Protein AF-A0A5N5JD67-F1 (afdb_monomer_lite)

Sequence (110 aa):
MDITAHYTARVTQCEALIAYIFNEK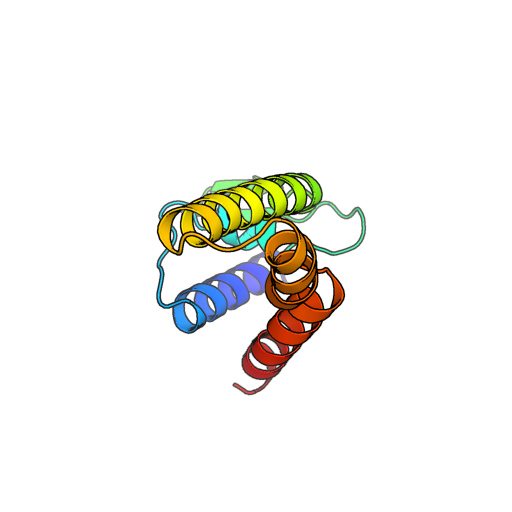SLCAEALHAGADGIVSFVDNGFTRRLRKNNYLAIYGDIAASEILCRLWHQRSLSKGQWTEIRNAVVGNANLAEVGFVWSQRLHCD

Foldseek 3Di:
DQLQVVLVLVLVLVCVVVVHDDPWSLVVSLLVQQDDDDFGWYADPNDIDTRDHCVVVVVVVLVVVLVVLVVVCVVVVHDPVVSVVCCCCPSNPVNVVVVVVVSVVVSVPD

Radius of gyration: 16.66 Å; chains: 1; bounding box: 41×28×48 Å

pLDDT: mean 84.73, std 12.75, range [35.69, 97.25]

Secondary structure (DSSP, 8-state):
--HHHHHHHHHHHHHHHTT---SSHHHHHHHT--SSS--EEEEETTEEEEEPPTHHHHHHHHHHHHHHHHHHHHHTT--HHHHHHHHHHHSSHHHHHHHHHHHHHHHT--

Structure (mmCIF, N/CA/C/O backbone):
data_AF-A0A5N5JD67-F1
#
_entry.id   AF-A0A5N5JD67-F1
#
loop_
_atom_site.group_PDB
_atom_site.id
_atom_site.type_symbol
_atom_site.label_atom_id
_atom_site.label_alt_id
_atom_site.label_comp_id
_atom_site.label_asym_id
_atom_site.label_entity_id
_atom_site.label_seq_id
_atom_site.pdbx_PDB_ins_code
_atom_site.Cartn_x
_atom_site.Cartn_y
_atom_site.Cartn_z
_atom_site.occupancy
_atom_site.B_iso_or_equiv
_atom_site.auth_seq_id
_atom_site.auth_comp_id
_atom_site.auth_asym_id
_atom_site.auth_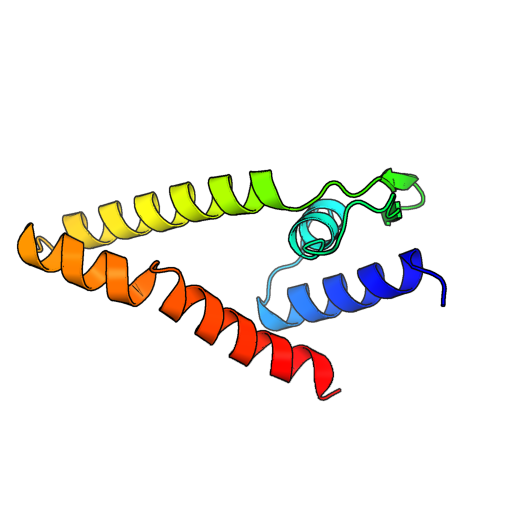atom_id
_atom_site.pdbx_PDB_model_num
ATOM 1 N N . MET A 1 1 ? 23.313 -5.041 -15.856 1.00 47.72 1 MET A N 1
ATOM 2 C CA . MET A 1 1 ? 21.951 -5.603 -15.757 1.00 47.72 1 MET A CA 1
ATOM 3 C C . MET A 1 1 ? 21.003 -4.541 -16.276 1.00 47.72 1 MET A C 1
ATOM 5 O O . MET A 1 1 ? 21.103 -3.410 -15.816 1.00 47.72 1 MET A O 1
ATOM 9 N N . ASP A 1 2 ? 20.191 -4.850 -17.284 1.00 58.22 2 ASP A N 1
ATOM 10 C CA . ASP A 1 2 ? 19.207 -3.898 -17.805 1.00 58.22 2 ASP A CA 1
ATOM 11 C C . ASP A 1 2 ? 18.160 -3.628 -16.713 1.00 58.22 2 ASP A C 1
ATOM 13 O O . ASP A 1 2 ? 17.452 -4.538 -16.277 1.00 58.22 2 ASP A O 1
ATOM 17 N N . ILE A 1 3 ? 18.107 -2.385 -16.227 1.00 59.12 3 ILE A N 1
ATOM 18 C CA . ILE A 1 3 ? 17.197 -1.943 -15.158 1.00 59.12 3 ILE A CA 1
ATOM 19 C C . ILE A 1 3 ? 15.735 -2.250 -15.536 1.00 59.12 3 ILE A C 1
ATOM 21 O O . ILE A 1 3 ? 14.920 -2.559 -14.666 1.00 59.12 3 ILE A O 1
ATOM 25 N N . THR A 1 4 ? 15.422 -2.249 -16.831 1.00 61.47 4 THR A N 1
ATOM 26 C CA . THR A 1 4 ? 14.096 -2.551 -17.381 1.00 61.47 4 THR A CA 1
ATOM 27 C C . THR A 1 4 ? 13.685 -4.008 -17.132 1.00 61.47 4 THR A C 1
ATOM 29 O O . THR A 1 4 ? 12.556 -4.288 -16.716 1.00 61.47 4 THR A O 1
ATOM 32 N N . ALA A 1 5 ? 14.617 -4.948 -17.322 1.00 66.44 5 ALA A N 1
ATOM 33 C CA . ALA A 1 5 ? 14.379 -6.375 -17.098 1.00 66.44 5 ALA A CA 1
ATOM 34 C C . ALA A 1 5 ? 14.144 -6.683 -15.609 1.00 66.44 5 ALA A C 1
ATOM 36 O O . ALA A 1 5 ? 13.306 -7.518 -15.268 1.00 66.44 5 ALA A O 1
ATOM 37 N N . HIS A 1 6 ? 14.819 -5.949 -14.718 1.00 75.50 6 HIS A N 1
ATOM 38 C CA . HIS A 1 6 ? 14.686 -6.110 -13.270 1.00 75.50 6 HIS A CA 1
ATOM 39 C C . HIS A 1 6 ? 13.271 -5.780 -12.758 1.00 75.50 6 HIS A C 1
ATOM 41 O O . HIS A 1 6 ? 12.702 -6.553 -11.990 1.00 75.50 6 HIS A O 1
ATOM 47 N N . TYR A 1 7 ? 12.656 -4.675 -13.198 1.00 81.81 7 TYR A N 1
ATOM 48 C CA . TYR A 1 7 ? 11.292 -4.338 -12.756 1.00 81.81 7 TYR A CA 1
ATOM 49 C C . TYR A 1 7 ? 10.231 -5.281 -13.331 1.00 81.81 7 TYR A C 1
ATOM 51 O O . TYR A 1 7 ? 9.264 -5.579 -12.640 1.00 81.81 7 TYR A O 1
ATOM 59 N N . THR A 1 8 ? 10.426 -5.810 -14.541 1.00 85.19 8 THR A N 1
ATOM 60 C CA . THR A 1 8 ? 9.484 -6.767 -15.154 1.00 85.19 8 THR A CA 1
ATOM 61 C C . THR A 1 8 ? 9.359 -8.047 -14.327 1.00 85.19 8 THR A C 1
ATOM 63 O O . THR A 1 8 ? 8.248 -8.498 -14.035 1.00 85.19 8 THR A O 1
ATOM 66 N N . ALA A 1 9 ? 10.493 -8.594 -13.879 1.00 86.56 9 ALA A N 1
ATOM 67 C CA . ALA A 1 9 ? 10.510 -9.756 -12.997 1.00 86.56 9 ALA A CA 1
ATOM 68 C C . ALA A 1 9 ? 9.827 -9.455 -11.652 1.00 86.56 9 ALA A C 1
ATOM 70 O O . ALA A 1 9 ? 8.951 -10.203 -11.222 1.00 86.56 9 ALA A O 1
ATOM 71 N N . ARG A 1 10 ? 10.151 -8.314 -11.027 1.00 86.94 10 ARG A N 1
ATOM 72 C CA . ARG A 1 10 ? 9.567 -7.933 -9.730 1.00 86.94 10 ARG A CA 1
ATOM 73 C C . ARG A 1 10 ? 8.063 -7.665 -9.793 1.00 86.94 10 ARG A C 1
ATOM 75 O O . ARG A 1 10 ? 7.365 -7.995 -8.840 1.00 86.94 10 ARG A O 1
ATOM 82 N N . VAL A 1 11 ? 7.556 -7.101 -10.892 1.00 90.25 11 VAL A N 1
ATOM 83 C CA . VAL A 1 11 ? 6.107 -6.953 -11.110 1.00 90.25 11 VAL A CA 1
ATOM 84 C C . VAL A 1 11 ? 5.445 -8.324 -11.174 1.00 90.25 11 VAL A C 1
ATOM 86 O O . VAL A 1 11 ? 4.479 -8.555 -10.458 1.00 90.25 11 VAL A O 1
ATOM 89 N N . THR A 1 12 ? 6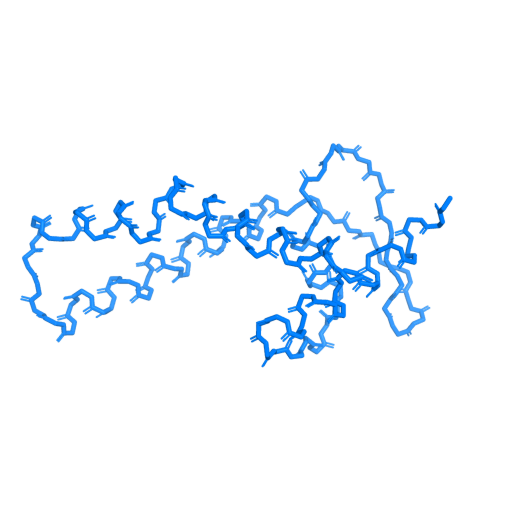.001 -9.251 -11.958 1.00 90.62 12 THR A N 1
ATOM 90 C CA . THR A 1 12 ? 5.454 -10.612 -12.093 1.00 90.62 12 THR A CA 1
ATOM 91 C C . THR A 1 12 ? 5.405 -11.334 -10.744 1.00 90.62 12 THR A C 1
ATOM 93 O O . THR A 1 12 ? 4.390 -11.930 -10.388 1.00 90.62 12 THR A O 1
ATOM 96 N N . GLN A 1 13 ? 6.478 -11.239 -9.955 1.00 89.62 13 GLN A N 1
ATOM 97 C CA . GLN A 1 13 ? 6.514 -11.808 -8.607 1.00 89.62 13 GLN A CA 1
ATOM 98 C C . GLN A 1 13 ? 5.497 -11.136 -7.672 1.00 89.62 13 GLN A C 1
ATOM 100 O O . GLN A 1 13 ? 4.810 -11.818 -6.914 1.00 89.62 13 GLN A O 1
ATOM 105 N N . CYS A 1 14 ? 5.371 -9.806 -7.731 1.00 91.00 14 CYS A N 1
ATOM 106 C CA . CYS A 1 14 ? 4.389 -9.074 -6.937 1.00 91.00 14 CYS A CA 1
ATOM 107 C C . CYS A 1 14 ? 2.966 -9.545 -7.255 1.00 91.00 14 CYS A C 1
ATOM 109 O O . CYS A 1 14 ? 2.245 -9.915 -6.334 1.00 91.00 14 CYS A O 1
ATOM 111 N N . GLU A 1 15 ? 2.597 -9.612 -8.536 1.00 93.62 15 GLU A N 1
ATOM 112 C CA . GLU A 1 15 ? 1.282 -10.078 -8.994 1.00 93.62 15 GLU A CA 1
ATOM 113 C C . GLU A 1 15 ? 0.949 -11.485 -8.486 1.00 93.62 15 GLU A C 1
ATOM 115 O O . GLU A 1 15 ? -0.177 -11.733 -8.048 1.00 93.62 15 GLU A O 1
ATOM 120 N N . ALA A 1 16 ? 1.935 -12.388 -8.484 1.00 91.69 16 ALA A N 1
ATOM 121 C CA . ALA A 1 16 ? 1.783 -13.728 -7.929 1.00 91.69 16 ALA A CA 1
ATOM 122 C C . ALA A 1 16 ? 1.545 -13.704 -6.408 1.00 91.69 16 ALA A C 1
ATOM 124 O O . ALA A 1 16 ? 0.650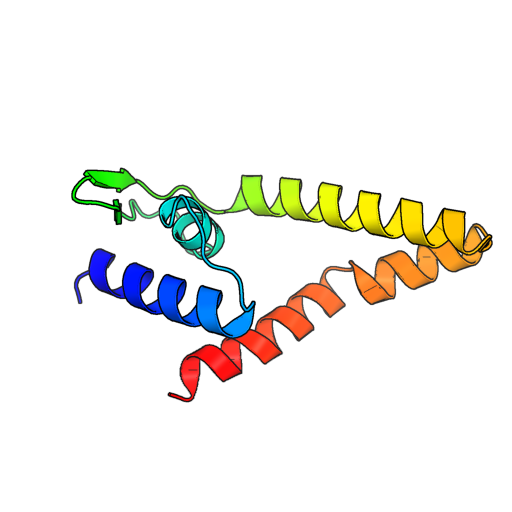 -14.394 -5.921 1.00 91.69 16 ALA A O 1
ATOM 125 N N . LEU A 1 17 ? 2.295 -12.887 -5.657 1.00 89.50 17 LEU A N 1
ATOM 126 C CA . LEU A 1 17 ? 2.163 -12.793 -4.197 1.00 89.50 17 LEU A CA 1
ATOM 127 C C . LEU A 1 17 ? 0.815 -12.228 -3.748 1.00 89.50 17 LEU A C 1
ATOM 129 O O . LEU A 1 17 ? 0.246 -12.717 -2.773 1.00 89.50 17 LEU A O 1
ATOM 133 N N . ILE A 1 18 ? 0.317 -11.194 -4.429 1.00 89.44 18 ILE A N 1
ATOM 134 C CA . ILE A 1 18 ? -0.957 -10.554 -4.072 1.00 89.44 18 ILE A CA 1
ATOM 135 C C . ILE A 1 18 ? -2.158 -11.168 -4.802 1.00 89.44 18 ILE A C 1
ATOM 137 O O . ILE A 1 18 ? -3.279 -10.696 -4.618 1.00 89.44 18 ILE A O 1
ATOM 141 N N . ALA A 1 19 ? -1.929 -12.202 -5.622 1.00 92.94 19 ALA A N 1
ATOM 142 C CA . ALA A 1 19 ? -2.931 -12.855 -6.463 1.00 92.94 19 ALA A CA 1
ATOM 143 C C . ALA A 1 19 ? -3.772 -11.854 -7.283 1.00 92.94 19 ALA A C 1
ATOM 145 O O . ALA A 1 19 ? -4.990 -11.990 -7.410 1.00 92.94 19 ALA A O 1
ATOM 146 N N . TYR A 1 20 ? -3.114 -10.830 -7.828 1.00 93.38 20 TYR A N 1
ATOM 147 C CA . TYR A 1 20 ? -3.749 -9.749 -8.578 1.00 93.38 20 TYR A CA 1
ATOM 148 C C . TYR A 1 20 ? -2.882 -9.357 -9.771 1.00 93.38 20 TYR A C 1
ATOM 150 O O . TYR A 1 20 ? -1.709 -9.038 -9.606 1.00 93.38 20 TYR A O 1
ATOM 158 N N . ILE A 1 21 ? -3.475 -9.361 -10.966 1.00 93.88 21 ILE A N 1
ATOM 159 C CA . ILE A 1 21 ? -2.819 -8.962 -12.215 1.00 93.88 21 ILE A CA 1
ATOM 160 C C . ILE A 1 21 ? -3.142 -7.490 -12.482 1.00 93.88 21 ILE A C 1
ATOM 162 O O . ILE A 1 21 ? -4.313 -7.114 -12.565 1.00 93.88 21 ILE A O 1
ATOM 166 N N . PHE A 1 22 ? -2.118 -6.655 -12.653 1.00 90.75 22 PHE A N 1
ATOM 167 C CA . PHE A 1 22 ? -2.320 -5.253 -13.008 1.00 90.75 22 PHE A CA 1
ATOM 168 C C . PHE A 1 22 ? -2.632 -5.122 -14.500 1.00 90.75 22 PHE A C 1
ATOM 170 O O . PHE A 1 22 ? -1.894 -5.628 -15.344 1.00 90.75 22 PHE A O 1
ATOM 177 N N . ASN A 1 23 ? -3.678 -4.358 -14.828 1.00 91.12 23 ASN A N 1
ATOM 178 C CA . ASN A 1 23 ? -3.956 -3.959 -16.213 1.00 91.12 23 ASN A CA 1
ATOM 179 C C . ASN A 1 23 ? -2.841 -3.062 -16.779 1.00 91.12 23 ASN A C 1
ATOM 181 O O . ASN A 1 23 ? -2.490 -3.164 -17.950 1.00 91.12 23 ASN A O 1
ATOM 185 N N . GLU A 1 24 ? -2.278 -2.199 -15.930 1.00 90.00 24 GLU A N 1
ATOM 186 C CA . GLU A 1 24 ? -1.144 -1.329 -16.245 1.00 90.00 24 GLU A CA 1
ATOM 187 C C . GLU A 1 24 ? 0.047 -1.728 -15.367 1.00 90.00 24 GLU A C 1
ATOM 189 O O . GLU A 1 24 ? 0.148 -1.318 -14.204 1.00 90.00 24 GLU A O 1
ATOM 194 N N . LYS A 1 25 ? 0.962 -2.541 -15.907 1.00 91.06 25 LYS A N 1
ATOM 195 C CA . LYS A 1 25 ? 2.111 -3.065 -15.148 1.00 91.06 25 LYS A CA 1
ATOM 196 C C . LYS A 1 25 ? 3.051 -1.957 -14.691 1.00 91.06 25 LYS A C 1
ATOM 198 O O . LYS A 1 25 ? 3.697 -2.094 -13.649 1.00 91.06 25 LYS A O 1
ATOM 203 N N . SER A 1 26 ? 3.072 -0.830 -15.407 1.00 88.88 26 SER A N 1
ATOM 204 C CA . SER A 1 26 ? 3.815 0.356 -14.984 1.00 88.88 26 SER A CA 1
ATOM 205 C C . SER A 1 26 ? 3.407 0.874 -13.604 1.00 88.88 26 SER A C 1
ATOM 207 O O . SER A 1 26 ? 4.277 1.372 -12.898 1.00 88.88 26 SER A O 1
ATOM 209 N N . LEU A 1 27 ? 2.146 0.717 -13.177 1.00 89.62 27 LEU A N 1
ATOM 210 C CA . LEU A 1 27 ? 1.708 1.146 -11.839 1.00 89.62 27 LEU A CA 1
ATOM 211 C C . LEU A 1 27 ? 2.345 0.298 -10.733 1.00 89.62 27 LEU A C 1
ATOM 213 O O . LEU A 1 27 ? 2.797 0.834 -9.722 1.00 89.62 27 LEU A O 1
ATOM 217 N N . CYS A 1 28 ? 2.426 -1.019 -10.935 1.00 91.31 28 CYS A N 1
ATOM 218 C CA . CYS A 1 28 ? 3.117 -1.916 -10.009 1.00 91.31 28 CYS A CA 1
ATOM 219 C C . CYS A 1 28 ? 4.623 -1.621 -9.989 1.00 91.31 28 CYS A C 1
ATOM 221 O O . CYS A 1 28 ? 5.224 -1.493 -8.923 1.00 91.31 28 CYS A O 1
ATOM 223 N N . ALA A 1 29 ? 5.230 -1.433 -11.164 1.00 90.12 29 ALA A N 1
ATOM 224 C CA . ALA A 1 29 ? 6.645 -1.087 -11.270 1.00 90.12 29 ALA A CA 1
ATOM 225 C C . ALA A 1 29 ? 6.969 0.236 -10.549 1.00 90.12 29 ALA A C 1
ATOM 227 O O . ALA A 1 29 ? 7.960 0.317 -9.823 1.00 90.12 29 ALA A O 1
ATOM 228 N N . GLU A 1 30 ? 6.114 1.249 -10.707 1.00 90.12 30 GLU A N 1
ATOM 229 C CA . GLU A 1 30 ? 6.226 2.547 -10.040 1.00 90.12 30 GLU A CA 1
ATOM 230 C C . GLU A 1 30 ? 6.070 2.413 -8.522 1.00 90.12 30 GLU A C 1
ATOM 232 O O . GLU A 1 30 ? 6.889 2.951 -7.782 1.00 90.12 30 GLU A O 1
ATOM 237 N N . ALA A 1 31 ? 5.110 1.612 -8.045 1.00 90.44 31 ALA A N 1
ATOM 238 C CA . ALA A 1 31 ? 4.943 1.318 -6.620 1.00 90.44 31 ALA A CA 1
ATOM 239 C C . ALA A 1 31 ? 6.188 0.655 -5.997 1.00 90.44 31 ALA A C 1
ATOM 241 O O . ALA A 1 31 ? 6.538 0.946 -4.851 1.00 90.44 31 ALA A O 1
ATOM 242 N N . LEU A 1 32 ? 6.885 -0.195 -6.758 1.00 88.94 32 LEU A N 1
ATOM 243 C CA . LEU A 1 32 ? 8.117 -0.876 -6.340 1.00 88.94 32 LEU A CA 1
ATOM 244 C C . LEU A 1 32 ? 9.365 0.024 -6.392 1.00 88.94 32 LEU A C 1
ATOM 246 O O . LEU A 1 32 ? 10.419 -0.357 -5.864 1.00 88.94 32 LEU A O 1
ATOM 250 N N . HIS A 1 33 ? 9.279 1.202 -7.018 1.00 88.00 33 HIS A N 1
ATOM 251 C CA . HIS A 1 33 ? 10.387 2.144 -7.134 1.00 88.00 33 HIS A CA 1
ATOM 252 C C . HIS A 1 33 ? 10.503 3.041 -5.887 1.00 88.00 33 HIS A C 1
ATOM 254 O O . HIS A 1 33 ? 10.090 4.201 -5.867 1.00 88.00 33 HIS A O 1
ATOM 260 N N . ALA A 1 34 ? 11.116 2.484 -4.838 1.00 80.06 34 ALA A N 1
ATOM 261 C CA . ALA A 1 34 ? 11.407 3.180 -3.577 1.00 80.06 34 ALA A CA 1
ATOM 262 C C . ALA A 1 34 ? 12.833 3.783 -3.499 1.00 80.06 34 ALA A C 1
ATOM 264 O O . ALA A 1 34 ? 13.196 4.393 -2.495 1.00 80.06 34 ALA A O 1
ATOM 265 N N . GLY A 1 35 ? 13.661 3.574 -4.532 1.00 68.62 35 GLY A N 1
ATOM 266 C CA . GLY A 1 35 ? 15.092 3.913 -4.546 1.00 68.62 35 GLY A CA 1
ATOM 267 C C . GLY A 1 35 ? 15.422 5.411 -4.646 1.00 68.62 35 GLY A C 1
ATOM 268 O O . GLY A 1 35 ? 14.539 6.270 -4.666 1.00 68.62 35 GLY A O 1
ATOM 269 N N . ALA A 1 36 ? 16.726 5.716 -4.694 1.00 61.41 36 ALA A N 1
ATOM 270 C CA . ALA A 1 36 ? 17.256 7.071 -4.884 1.00 61.41 36 ALA A CA 1
ATOM 271 C C . ALA A 1 36 ? 16.828 7.678 -6.235 1.00 61.41 36 ALA A C 1
ATOM 273 O O . ALA A 1 36 ? 16.437 6.940 -7.139 1.00 61.41 36 ALA A O 1
ATOM 274 N N . ASP A 1 37 ? 16.933 9.007 -6.353 1.00 59.91 37 ASP A N 1
ATOM 275 C CA . ASP A 1 37 ? 16.443 9.842 -7.464 1.00 59.91 37 ASP A CA 1
ATOM 276 C C . ASP A 1 37 ? 17.183 9.588 -8.797 1.00 59.91 37 ASP A C 1
ATOM 278 O O . ASP A 1 37 ? 17.879 10.444 -9.342 1.00 59.91 37 ASP A O 1
ATOM 282 N N . GLY A 1 38 ? 17.048 8.376 -9.330 1.00 64.06 38 GLY A N 1
ATOM 283 C CA . GLY A 1 38 ? 17.545 7.954 -10.631 1.00 64.06 38 GLY A CA 1
ATOM 284 C C . GLY A 1 38 ? 16.423 7.917 -11.661 1.00 64.06 38 GLY A C 1
ATOM 285 O O . GLY A 1 38 ? 15.271 7.614 -11.354 1.00 64.06 38 GLY A O 1
ATOM 286 N N . ILE A 1 39 ? 16.753 8.203 -12.920 1.00 68.44 39 ILE A N 1
ATOM 287 C CA . ILE A 1 39 ? 15.822 7.993 -14.031 1.00 68.44 39 ILE A CA 1
ATOM 288 C C . ILE A 1 39 ? 15.740 6.488 -14.290 1.00 68.44 39 ILE A C 1
ATOM 290 O O . ILE A 1 39 ? 16.618 5.910 -14.926 1.00 68.44 39 ILE A O 1
ATOM 294 N N . VAL A 1 40 ? 14.682 5.857 -13.789 1.00 79.19 40 VAL A N 1
ATOM 295 C CA . VAL A 1 40 ? 14.360 4.455 -14.064 1.00 79.19 40 VAL A CA 1
ATOM 296 C C . VAL A 1 40 ? 13.319 4.395 -15.177 1.00 79.19 40 VAL A C 1
ATOM 298 O O . VAL A 1 40 ? 12.346 5.150 -15.164 1.00 79.19 40 VAL A O 1
ATOM 301 N N . SER A 1 41 ? 13.520 3.498 -16.141 1.00 81.75 41 SER A N 1
ATOM 302 C CA . SER A 1 41 ? 12.559 3.241 -17.216 1.00 81.75 41 SER A CA 1
ATOM 303 C C . SER A 1 41 ? 12.031 1.811 -17.143 1.00 81.75 41 SER A C 1
ATOM 305 O O . SER A 1 41 ? 12.743 0.897 -16.731 1.00 81.75 41 SER A O 1
ATOM 307 N N . PHE A 1 42 ? 10.777 1.635 -17.541 1.00 84.56 42 PHE A N 1
ATOM 308 C CA . PHE A 1 42 ? 10.064 0.367 -17.595 1.00 84.56 42 PHE A CA 1
ATOM 309 C C . PHE A 1 42 ? 9.381 0.241 -18.954 1.00 84.56 42 PHE A C 1
ATOM 311 O O . PHE A 1 42 ? 8.771 1.203 -19.418 1.00 84.56 42 PHE A O 1
ATOM 318 N N . VAL A 1 43 ? 9.485 -0.920 -19.597 1.00 83.69 43 VAL A N 1
ATOM 319 C CA . VAL A 1 43 ? 8.804 -1.183 -20.867 1.00 83.69 43 VAL A CA 1
ATOM 320 C C . VAL A 1 43 ? 7.518 -1.935 -20.569 1.00 83.69 43 VAL A C 1
ATOM 322 O O . VAL A 1 43 ? 7.555 -3.060 -20.083 1.00 83.69 43 VAL A O 1
ATOM 325 N N . ASP A 1 44 ? 6.391 -1.305 -20.882 1.00 81.06 44 ASP A N 1
ATOM 326 C CA . ASP A 1 44 ? 5.060 -1.892 -20.753 1.00 81.06 44 ASP A CA 1
ATOM 327 C C . ASP A 1 44 ? 4.405 -1.923 -22.134 1.00 81.06 44 ASP A C 1
ATOM 329 O O . ASP A 1 44 ? 4.267 -0.880 -22.779 1.00 81.06 44 ASP A O 1
ATOM 333 N N . ASN A 1 45 ? 4.053 -3.113 -22.625 1.00 81.19 45 ASN A N 1
ATOM 334 C CA . ASN A 1 45 ? 3.469 -3.319 -23.957 1.00 81.19 45 ASN A CA 1
ATOM 335 C C . ASN A 1 45 ? 4.255 -2.649 -25.106 1.00 81.19 45 ASN A C 1
ATOM 337 O O . ASN A 1 45 ? 3.675 -2.080 -26.027 1.00 81.19 45 ASN A O 1
ATOM 341 N N . GLY A 1 46 ? 5.591 -2.686 -25.042 1.00 80.56 46 GLY A N 1
ATOM 342 C CA . GLY A 1 46 ? 6.474 -2.090 -26.054 1.00 80.56 46 GLY A CA 1
ATOM 343 C C . GLY A 1 46 ? 6.689 -0.577 -25.918 1.00 80.56 46 GLY A C 1
ATOM 344 O O . GLY A 1 46 ? 7.483 -0.013 -26.668 1.00 80.56 46 GLY A O 1
ATOM 345 N N . PHE A 1 47 ? 6.049 0.081 -24.947 1.00 81.62 47 PHE A N 1
ATOM 346 C CA . PHE A 1 47 ? 6.246 1.501 -24.663 1.00 81.62 47 PHE A CA 1
ATOM 347 C C . PHE A 1 47 ? 7.162 1.701 -23.459 1.00 81.62 47 PHE A C 1
ATOM 349 O O . PHE A 1 47 ? 6.887 1.216 -22.361 1.00 81.62 47 PHE A O 1
ATOM 356 N N . THR A 1 48 ? 8.227 2.480 -23.644 1.00 84.69 48 THR A N 1
ATOM 357 C CA . THR A 1 48 ? 9.110 2.885 -22.547 1.00 84.69 48 THR A CA 1
ATOM 358 C C . THR A 1 48 ? 8.456 3.991 -21.727 1.00 84.69 48 THR A C 1
ATOM 360 O O . THR A 1 48 ? 8.189 5.085 -22.226 1.00 84.69 48 THR A O 1
ATOM 363 N N . ARG A 1 49 ? 8.232 3.723 -20.443 1.00 84.75 49 ARG A N 1
ATOM 364 C CA . ARG A 1 49 ? 7.705 4.666 -19.455 1.00 84.75 49 ARG A CA 1
ATOM 365 C C . ARG A 1 49 ? 8.771 4.978 -18.421 1.00 84.75 49 ARG A C 1
ATOM 367 O O . ARG A 1 49 ? 9.472 4.089 -17.950 1.00 84.75 49 ARG A O 1
ATOM 374 N N . ARG A 1 50 ? 8.868 6.245 -18.030 1.00 85.69 50 ARG A N 1
ATOM 375 C CA . ARG A 1 50 ? 9.700 6.651 -16.897 1.00 85.69 50 ARG A CA 1
ATOM 376 C C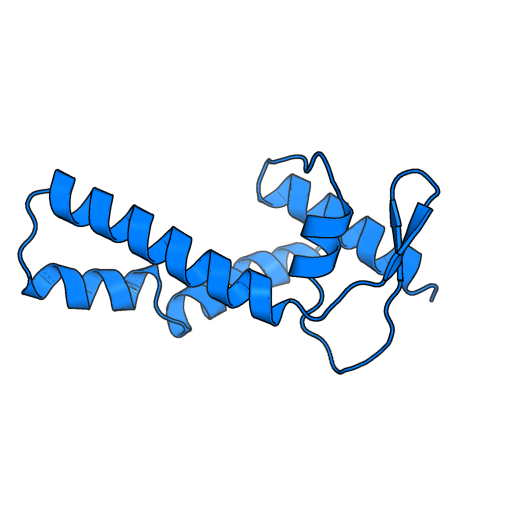 . ARG A 1 50 ? 8.946 6.367 -15.602 1.00 85.69 50 ARG A C 1
ATOM 378 O O . ARG A 1 50 ? 7.840 6.873 -15.431 1.00 85.69 50 ARG A O 1
ATOM 385 N N . LEU A 1 51 ? 9.563 5.615 -14.698 1.00 86.19 51 LEU A N 1
ATOM 386 C CA . LEU A 1 51 ? 9.033 5.398 -13.357 1.00 86.19 51 LEU A CA 1
ATOM 387 C C . LEU A 1 51 ? 9.364 6.609 -12.484 1.00 86.19 51 LEU A C 1
ATOM 389 O O . LEU A 1 51 ? 10.505 7.085 -12.475 1.00 86.19 51 LEU A O 1
ATOM 393 N N . ARG A 1 52 ? 8.370 7.128 -11.764 1.00 85.75 52 ARG A N 1
ATOM 394 C CA . ARG A 1 52 ? 8.590 8.134 -10.721 1.00 85.75 52 ARG A CA 1
ATOM 395 C C . ARG A 1 52 ? 8.767 7.416 -9.394 1.00 85.75 52 ARG A C 1
ATOM 397 O O . ARG A 1 52 ? 8.353 6.274 -9.224 1.00 85.75 52 ARG A O 1
ATOM 404 N N . LYS A 1 53 ? 9.396 8.088 -8.437 1.00 87.25 53 LYS A N 1
ATOM 405 C CA . LYS A 1 53 ? 9.481 7.565 -7.078 1.00 87.25 53 LYS A CA 1
ATOM 406 C C . LYS A 1 53 ? 8.076 7.383 -6.506 1.00 87.25 53 LYS A C 1
ATOM 408 O O . LYS A 1 53 ? 7.217 8.252 -6.678 1.00 87.25 53 LYS A O 1
ATOM 413 N N . ASN A 1 54 ? 7.869 6.292 -5.781 1.00 90.94 54 ASN A N 1
ATOM 414 C CA . ASN A 1 54 ? 6.553 5.869 -5.309 1.00 90.94 54 ASN A CA 1
ATOM 415 C C . ASN A 1 54 ? 5.906 6.770 -4.235 1.00 90.94 54 ASN A C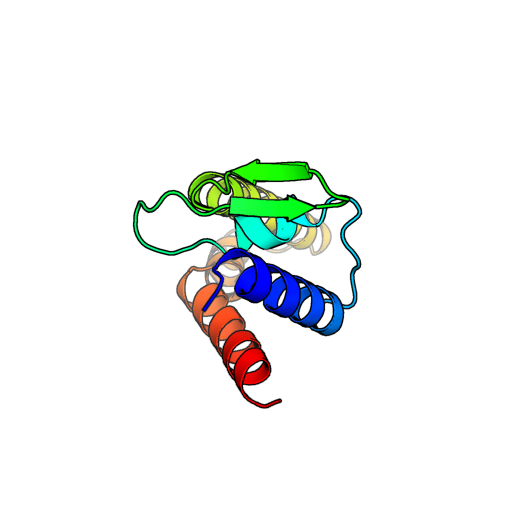 1
ATOM 417 O O . ASN A 1 54 ? 4.820 6.444 -3.769 1.00 90.94 54 ASN A O 1
ATOM 421 N N . ASN A 1 55 ? 6.518 7.895 -3.843 1.00 89.44 55 ASN A N 1
ATOM 422 C CA . ASN A 1 55 ? 6.043 8.765 -2.758 1.00 89.44 55 ASN A CA 1
ATOM 423 C C . ASN A 1 55 ? 4.546 9.106 -2.862 1.00 89.44 55 ASN A C 1
ATOM 425 O O . ASN A 1 55 ? 3.832 9.081 -1.864 1.00 89.44 55 ASN A O 1
ATOM 429 N N . TYR A 1 56 ? 4.056 9.425 -4.065 1.00 90.38 56 TYR A N 1
ATOM 430 C CA . TYR A 1 56 ? 2.645 9.776 -4.246 1.00 90.38 56 TYR A CA 1
ATOM 431 C C . TYR A 1 56 ? 1.721 8.555 -4.094 1.00 90.38 56 TYR A C 1
ATOM 433 O O . TYR A 1 56 ? 0.642 8.682 -3.518 1.00 90.38 56 TYR A O 1
ATOM 441 N N . LEU A 1 57 ? 2.153 7.374 -4.557 1.00 92.19 57 LEU A N 1
ATOM 442 C CA . LEU A 1 57 ? 1.429 6.114 -4.367 1.00 92.19 57 LEU A CA 1
ATOM 443 C C . LEU A 1 57 ? 1.418 5.702 -2.898 1.00 92.19 57 LEU A C 1
ATOM 445 O O . LEU A 1 57 ? 0.400 5.206 -2.431 1.00 92.19 57 LEU A O 1
ATOM 449 N N . ALA A 1 58 ? 2.506 5.951 -2.164 1.00 90.94 58 ALA A N 1
ATOM 450 C CA . ALA A 1 58 ? 2.569 5.707 -0.727 1.00 90.94 58 ALA A CA 1
ATOM 451 C C . ALA A 1 58 ? 1.526 6.553 0.021 1.00 90.94 58 ALA A C 1
ATOM 453 O O . ALA A 1 58 ? 0.713 6.008 0.760 1.00 90.94 58 ALA A O 1
ATOM 454 N N . ILE A 1 59 ? 1.456 7.861 -0.263 1.00 92.19 59 ILE A N 1
ATOM 455 C CA . ILE A 1 59 ? 0.440 8.754 0.323 1.00 92.19 59 ILE A CA 1
ATOM 456 C C . ILE A 1 59 ? -0.979 8.292 -0.040 1.00 92.19 59 ILE A C 1
ATOM 458 O O . ILE A 1 59 ? -1.864 8.258 0.815 1.00 92.19 59 ILE A O 1
ATOM 462 N N . TYR A 1 60 ? -1.210 7.935 -1.306 1.00 94.38 60 TYR A N 1
ATOM 463 C CA . TYR A 1 60 ? -2.518 7.455 -1.750 1.00 94.38 60 TYR A CA 1
ATOM 464 C C . TYR A 1 60 ? -2.918 6.153 -1.037 1.00 94.38 60 TYR A C 1
ATOM 466 O O . TYR A 1 60 ? -4.052 6.025 -0.573 1.00 94.38 60 TYR A O 1
ATOM 474 N N . GLY A 1 61 ? -1.977 5.216 -0.902 1.00 92.62 61 GLY A N 1
ATOM 475 C CA . GLY A 1 61 ? -2.158 3.957 -0.183 1.00 92.62 61 GLY A CA 1
ATOM 476 C C . GLY A 1 61 ? -2.489 4.164 1.294 1.00 92.62 61 GLY A C 1
ATOM 477 O O . GLY A 1 61 ? -3.437 3.553 1.785 1.00 92.62 61 GLY A O 1
ATOM 478 N N . ASP A 1 62 ? -1.792 5.075 1.976 1.00 91.75 62 ASP A N 1
ATOM 479 C CA . ASP A 1 62 ? -2.048 5.404 3.385 1.00 91.75 62 ASP A CA 1
ATOM 480 C C . ASP A 1 62 ? -3.469 5.941 3.601 1.00 91.75 62 ASP A C 1
ATOM 482 O O . ASP A 1 62 ? -4.157 5.556 4.557 1.00 91.75 62 ASP A O 1
ATOM 486 N N . ILE A 1 63 ? -3.935 6.813 2.701 1.00 95.19 63 ILE A N 1
ATOM 487 C CA . ILE A 1 63 ? -5.291 7.370 2.745 1.00 95.19 63 ILE A CA 1
ATOM 488 C C . ILE A 1 63 ? -6.323 6.265 2.498 1.00 95.19 63 ILE A C 1
ATOM 490 O O . ILE A 1 63 ? -7.254 6.120 3.292 1.00 95.19 63 ILE A O 1
ATOM 494 N N . ALA A 1 64 ? -6.147 5.463 1.445 1.00 95.75 64 ALA A N 1
ATOM 495 C CA . ALA A 1 64 ? -7.069 4.382 1.101 1.00 95.75 64 ALA A CA 1
ATOM 496 C C . ALA A 1 64 ? -7.162 3.326 2.218 1.00 95.75 64 ALA A C 1
ATOM 498 O O . ALA A 1 64 ? -8.259 2.935 2.622 1.00 95.75 64 ALA A O 1
ATOM 499 N N . ALA A 1 65 ? -6.025 2.905 2.778 1.00 94.19 65 ALA A N 1
ATOM 500 C CA . ALA A 1 65 ? -5.980 1.956 3.886 1.00 94.19 65 ALA A CA 1
ATOM 501 C C . ALA A 1 65 ? -6.654 2.522 5.147 1.00 94.19 65 ALA A C 1
ATOM 503 O O . ALA A 1 65 ? -7.451 1.832 5.787 1.00 94.19 65 ALA A O 1
ATOM 504 N N . SER A 1 66 ? -6.396 3.793 5.477 1.00 94.19 66 SER A N 1
ATOM 505 C CA . SER A 1 66 ? -7.030 4.470 6.618 1.00 94.19 66 SER A CA 1
ATOM 506 C C . SER A 1 66 ? -8.546 4.586 6.451 1.00 94.19 66 SER A C 1
ATOM 508 O O . SER A 1 66 ? -9.295 4.418 7.413 1.00 94.19 66 SER A O 1
ATOM 510 N N . GLU A 1 67 ? -9.012 4.854 5.235 1.00 96.19 67 GLU A N 1
ATOM 511 C CA . GLU A 1 67 ? -10.430 4.988 4.914 1.00 96.19 67 GLU A CA 1
ATOM 512 C C . GLU A 1 67 ? -11.166 3.638 4.985 1.00 96.19 67 GLU A C 1
ATOM 514 O O . GLU A 1 67 ? -12.217 3.536 5.626 1.00 96.19 67 GLU A O 1
ATOM 519 N N . ILE A 1 68 ? -10.582 2.570 4.430 1.00 95.81 68 ILE A N 1
ATOM 520 C CA . ILE A 1 68 ? -11.083 1.196 4.590 1.00 95.81 68 ILE A CA 1
ATOM 521 C C . ILE A 1 68 ? -11.141 0.815 6.073 1.00 95.81 68 ILE A C 1
ATOM 523 O O . ILE A 1 68 ? -12.162 0.300 6.537 1.00 95.81 68 ILE A O 1
ATOM 527 N N . LEU A 1 69 ? -10.084 1.105 6.835 1.00 95.50 69 LEU A N 1
ATOM 528 C CA . LEU A 1 69 ? -10.042 0.796 8.260 1.00 95.50 69 LEU A CA 1
ATOM 529 C C . LEU A 1 69 ? -11.102 1.572 9.048 1.00 95.50 69 LEU A C 1
ATOM 531 O O . LEU A 1 69 ? -11.743 1.004 9.930 1.00 95.50 69 LEU A O 1
ATOM 535 N N . CYS A 1 70 ? -11.327 2.843 8.710 1.00 95.44 70 CYS A N 1
ATOM 536 C CA . CYS A 1 70 ? -12.371 3.671 9.312 1.00 95.44 70 CYS A CA 1
ATOM 537 C C . CYS A 1 70 ? -13.765 3.078 9.065 1.00 95.44 70 CYS A C 1
ATOM 539 O O . CYS A 1 70 ? -14.562 2.955 9.998 1.00 95.44 70 CYS A O 1
ATOM 541 N N . ARG A 1 71 ? -14.043 2.619 7.836 1.00 96.50 71 ARG A N 1
ATOM 542 C CA . ARG A 1 71 ? -15.297 1.916 7.525 1.00 96.50 71 ARG A CA 1
ATOM 543 C C . ARG A 1 71 ? -15.470 0.651 8.361 1.00 96.50 71 ARG A C 1
ATOM 545 O O . ARG A 1 71 ? -16.540 0.457 8.930 1.00 96.50 71 ARG A O 1
ATOM 552 N N . LEU A 1 72 ? -14.431 -0.177 8.476 1.00 95.94 72 LEU A N 1
ATOM 553 C CA . LEU A 1 72 ? -14.474 -1.404 9.281 1.00 95.94 72 LEU A CA 1
ATOM 554 C C . LEU A 1 72 ? -14.670 -1.110 10.775 1.00 95.94 72 LEU A C 1
ATOM 556 O O . LEU A 1 72 ? -15.453 -1.789 11.440 1.00 95.94 72 LEU A O 1
ATOM 560 N N . TRP A 1 73 ? -13.989 -0.088 11.295 1.00 95.81 73 TRP A N 1
ATOM 561 C CA . TRP A 1 73 ? -14.149 0.388 12.669 1.00 95.81 73 TRP A CA 1
ATOM 562 C C . TRP A 1 73 ? -15.597 0.810 12.948 1.00 95.81 73 TRP A C 1
ATOM 564 O O . TRP A 1 73 ? -16.184 0.379 13.944 1.00 95.81 73 TRP A O 1
ATOM 574 N N . HIS A 1 74 ? -16.193 1.578 12.032 1.00 96.06 74 HIS A N 1
ATOM 575 C CA . HIS A 1 74 ? -17.575 2.032 12.142 1.00 96.06 74 HIS A CA 1
ATOM 576 C C . HIS A 1 74 ? -18.578 0.871 12.055 1.00 96.06 74 HIS A C 1
ATOM 578 O O . HIS A 1 74 ? -19.453 0.746 12.911 1.00 96.06 74 HIS A O 1
ATOM 584 N N . GLN A 1 75 ? -18.416 -0.023 11.073 1.00 97.25 75 GLN A N 1
ATOM 585 C CA . GLN A 1 75 ? -19.274 -1.200 10.879 1.00 97.25 75 GLN A CA 1
ATOM 586 C C . GLN A 1 75 ? -19.276 -2.143 12.088 1.00 97.25 75 GLN A C 1
ATOM 588 O O . GLN A 1 75 ? -20.278 -2.799 12.354 1.00 97.25 75 GLN A O 1
ATOM 593 N N . ARG A 1 76 ? -18.167 -2.205 12.831 1.00 95.88 76 ARG A N 1
ATOM 594 C CA . ARG A 1 76 ? -18.037 -3.016 14.049 1.00 95.88 76 ARG A CA 1
ATOM 595 C C . ARG A 1 76 ? -18.449 -2.279 15.328 1.00 95.88 76 ARG A C 1
ATOM 597 O O . ARG A 1 76 ? -18.293 -2.840 16.407 1.00 95.88 76 ARG A O 1
ATOM 604 N N . SER A 1 77 ? -18.954 -1.045 15.217 1.00 96.12 77 SER A N 1
ATOM 605 C CA . SER A 1 77 ? -19.395 -0.205 16.345 1.00 96.12 77 SER A CA 1
ATOM 606 C C . SER A 1 77 ? -18.348 -0.074 17.458 1.00 96.12 77 SER A C 1
ATOM 608 O O . SER A 1 77 ? -18.667 -0.094 18.646 1.00 96.12 77 SER A O 1
ATOM 610 N N . LEU A 1 78 ? -17.079 0.040 17.071 1.00 95.31 78 LEU A N 1
ATOM 611 C CA . LEU A 1 78 ? -15.971 0.142 18.013 1.00 95.31 78 LEU A CA 1
ATOM 612 C C . LEU A 1 78 ? -15.876 1.554 18.606 1.00 95.31 78 LEU A C 1
ATOM 614 O O . LEU A 1 78 ? -16.285 2.550 18.010 1.00 95.31 78 LEU A O 1
ATOM 618 N N . SER A 1 79 ? -15.291 1.653 19.794 1.00 95.44 79 SER A N 1
ATOM 619 C CA . SER A 1 79 ? -15.094 2.926 20.483 1.00 95.44 79 SER A CA 1
ATOM 620 C C . SER A 1 79 ? -13.996 3.774 19.832 1.00 95.44 79 SER A C 1
ATOM 622 O O . SER A 1 79 ? -13.116 3.280 19.121 1.00 95.44 79 SER A O 1
ATOM 624 N N . LYS A 1 80 ? -13.990 5.075 20.143 1.00 91.94 80 LYS A N 1
ATOM 625 C CA . LYS A 1 80 ? -12.918 5.994 19.732 1.00 91.94 80 LYS A CA 1
ATOM 626 C C . LYS A 1 80 ? -11.540 5.581 20.273 1.00 91.94 80 LYS A C 1
ATOM 628 O O . LYS A 1 80 ? -10.544 5.813 19.599 1.00 91.94 80 LYS A O 1
ATOM 633 N N . GLY A 1 81 ? -11.468 4.976 21.463 1.00 92.12 81 GLY A N 1
ATOM 634 C CA . GLY A 1 81 ? -10.202 4.463 22.006 1.00 92.12 81 GLY A CA 1
ATOM 635 C C . GLY A 1 81 ? -9.626 3.350 21.127 1.00 92.12 81 GLY A C 1
ATOM 636 O O . GLY A 1 81 ? -8.471 3.413 20.713 1.00 92.12 81 GLY A O 1
ATOM 637 N N . GLN A 1 82 ? -10.488 2.415 20.722 1.00 93.69 82 GLN A N 1
ATOM 638 C CA . GLN A 1 82 ? -10.123 1.297 19.849 1.00 93.69 82 GLN A CA 1
ATOM 639 C C . GLN A 1 82 ? -9.704 1.746 18.442 1.00 93.69 82 GLN A C 1
ATOM 641 O O . GLN A 1 82 ? -8.896 1.072 17.811 1.00 93.69 82 GLN A O 1
ATOM 646 N N . TRP A 1 83 ? -10.204 2.885 17.945 1.00 93.75 83 TRP A N 1
ATOM 647 C CA . TRP A 1 83 ? -9.734 3.453 16.674 1.00 93.75 83 TRP A CA 1
ATOM 648 C C . TRP A 1 83 ? -8.224 3.709 16.691 1.00 93.75 83 TRP A C 1
ATOM 650 O O . TRP A 1 83 ? -7.518 3.265 15.789 1.00 93.75 83 TRP A O 1
ATOM 660 N N . THR A 1 84 ? -7.725 4.405 17.716 1.00 90.75 84 THR A N 1
ATOM 661 C CA . THR A 1 84 ? -6.300 4.751 17.818 1.00 90.75 84 THR A CA 1
ATOM 662 C C . THR A 1 84 ? -5.434 3.497 17.908 1.00 90.75 84 THR A C 1
ATOM 664 O O . THR A 1 84 ? -4.418 3.402 17.220 1.00 90.75 84 THR A O 1
ATOM 667 N N . GLU A 1 85 ? -5.855 2.523 18.716 1.00 91.44 85 GLU A N 1
ATOM 668 C CA . GLU A 1 85 ? -5.146 1.252 18.894 1.00 91.44 85 GLU A CA 1
ATOM 669 C C . GLU A 1 85 ? -5.071 0.460 17.584 1.00 91.44 85 GLU A C 1
ATOM 671 O O . GLU A 1 85 ? -3.980 0.117 17.129 1.00 91.44 85 GLU A O 1
ATOM 676 N N . ILE A 1 86 ? -6.212 0.229 16.929 1.00 92.38 86 ILE A N 1
ATOM 677 C CA . ILE A 1 86 ? -6.284 -0.571 15.700 1.00 92.38 86 ILE A CA 1
ATOM 678 C C . ILE A 1 86 ? -5.573 0.135 14.545 1.00 92.38 86 ILE A C 1
ATOM 680 O O . ILE A 1 86 ? -4.877 -0.517 13.769 1.00 92.38 86 ILE A O 1
ATOM 684 N N . ARG A 1 87 ? -5.700 1.461 14.427 1.00 92.31 87 ARG A N 1
ATOM 685 C CA . ARG A 1 87 ? -4.991 2.226 13.396 1.00 92.31 87 ARG A CA 1
ATOM 686 C C . ARG A 1 87 ? -3.484 2.042 13.518 1.00 92.31 87 ARG A C 1
ATOM 688 O O . ARG A 1 87 ? -2.840 1.713 12.527 1.00 92.31 87 ARG A O 1
ATOM 695 N N . ASN A 1 88 ? -2.934 2.214 14.718 1.00 88.56 88 ASN A N 1
ATOM 696 C CA . ASN A 1 88 ? -1.499 2.056 14.940 1.00 88.56 88 ASN A CA 1
ATOM 697 C C . ASN A 1 88 ? -1.043 0.605 14.734 1.00 88.56 88 ASN A C 1
ATOM 699 O O . ASN A 1 88 ? 0.040 0.384 14.200 1.00 88.56 88 ASN A O 1
ATOM 703 N N . ALA A 1 89 ? -1.871 -0.370 15.119 1.00 90.00 89 ALA A N 1
ATOM 704 C CA . ALA A 1 89 ? -1.554 -1.786 14.978 1.00 90.00 89 ALA A CA 1
ATOM 705 C C . ALA A 1 89 ? -1.616 -2.286 13.524 1.00 90.00 89 ALA A C 1
ATOM 707 O O . ALA A 1 89 ? -0.802 -3.112 13.138 1.00 90.00 89 ALA A O 1
ATOM 708 N N . VAL A 1 90 ? -2.569 -1.809 12.716 1.00 89.19 90 VAL A N 1
ATOM 709 C CA . VAL A 1 90 ? -2.828 -2.358 11.371 1.00 89.19 90 VAL A CA 1
ATOM 710 C C . VAL A 1 90 ? -2.164 -1.531 10.274 1.00 89.19 90 VAL A C 1
ATOM 712 O O . VAL A 1 90 ? -1.493 -2.084 9.407 1.00 89.19 90 VAL A O 1
ATOM 715 N N . VAL A 1 91 ? -2.340 -0.209 10.302 1.00 90.50 91 VAL A N 1
ATOM 716 C CA . VAL A 1 91 ? -1.851 0.706 9.251 1.00 90.50 91 VAL A CA 1
ATOM 717 C C . VAL A 1 91 ? -0.730 1.618 9.749 1.00 90.50 91 VAL A C 1
ATOM 719 O O . VAL A 1 91 ? -0.386 2.598 9.099 1.00 90.50 91 VAL A O 1
ATOM 722 N N . GLY A 1 92 ? -0.159 1.327 10.918 1.00 88.75 92 GLY A N 1
ATOM 723 C CA . GLY A 1 92 ? 1.017 2.031 11.410 1.00 88.75 92 GLY A CA 1
ATOM 724 C C . GLY A 1 92 ? 2.269 1.646 10.624 1.00 88.75 92 GLY A C 1
ATOM 725 O O . GLY A 1 92 ? 2.441 0.491 10.235 1.00 88.75 92 GLY A O 1
ATOM 726 N N . ASN A 1 93 ? 3.184 2.605 10.460 1.00 86.94 93 ASN A N 1
ATOM 727 C CA . ASN A 1 93 ? 4.431 2.424 9.706 1.00 86.94 93 ASN A CA 1
ATOM 728 C C . ASN A 1 93 ? 5.226 1.182 10.132 1.00 86.94 93 ASN A C 1
ATOM 730 O O . ASN A 1 93 ? 5.795 0.510 9.281 1.00 86.94 93 ASN A O 1
ATOM 734 N N . ALA A 1 94 ? 5.259 0.871 11.433 1.00 87.44 94 ALA A N 1
ATOM 735 C CA . ALA A 1 94 ? 5.967 -0.298 11.951 1.00 87.44 94 ALA A CA 1
ATOM 736 C C . ALA A 1 94 ? 5.372 -1.611 11.415 1.00 87.44 94 ALA A C 1
ATOM 738 O O . ALA A 1 94 ? 6.099 -2.419 10.843 1.00 87.44 94 ALA A O 1
ATOM 739 N N . ASN A 1 95 ? 4.050 -1.783 11.526 1.00 89.12 95 ASN A N 1
ATOM 740 C CA . ASN A 1 95 ? 3.366 -2.975 11.027 1.00 89.12 95 ASN A CA 1
ATOM 741 C C . ASN A 1 95 ? 3.452 -3.077 9.496 1.00 89.12 95 ASN A C 1
ATOM 743 O O . ASN A 1 95 ? 3.748 -4.141 8.961 1.00 89.12 95 ASN A O 1
ATOM 747 N N . LEU A 1 96 ? 3.253 -1.966 8.778 1.00 88.00 96 LEU A N 1
ATOM 748 C CA . LEU A 1 96 ? 3.362 -1.948 7.315 1.00 88.00 96 LEU A CA 1
ATOM 749 C C . LEU A 1 96 ? 4.780 -2.296 6.837 1.00 88.00 96 LEU A C 1
ATOM 751 O O . LEU A 1 96 ? 4.931 -3.027 5.857 1.00 88.00 96 LEU A O 1
ATOM 755 N N . ALA A 1 97 ? 5.813 -1.823 7.539 1.00 87.12 97 ALA A N 1
ATOM 756 C CA . ALA A 1 97 ? 7.196 -2.184 7.247 1.00 87.12 97 ALA A CA 1
ATOM 757 C C . ALA A 1 97 ? 7.452 -3.675 7.500 1.00 87.12 97 ALA A C 1
ATOM 759 O O . ALA A 1 97 ? 8.018 -4.339 6.637 1.00 87.12 97 ALA A O 1
ATOM 760 N N . GLU A 1 98 ? 7.004 -4.215 8.637 1.00 87.88 98 GLU A N 1
ATOM 761 C CA . GLU A 1 98 ? 7.148 -5.637 8.972 1.00 87.88 98 GLU A CA 1
ATOM 762 C C . GLU A 1 98 ? 6.471 -6.538 7.935 1.00 87.88 98 GLU A C 1
ATOM 764 O O . GLU A 1 98 ? 7.116 -7.423 7.371 1.00 87.88 98 GLU A O 1
ATOM 769 N N . VAL A 1 99 ? 5.205 -6.264 7.611 1.00 87.06 99 VAL A N 1
ATOM 770 C CA . VAL A 1 99 ? 4.472 -6.982 6.560 1.00 87.06 99 VAL A CA 1
ATOM 771 C C . VAL A 1 99 ? 5.228 -6.877 5.234 1.00 87.06 99 VAL A C 1
ATOM 773 O O . VAL A 1 99 ? 5.466 -7.891 4.577 1.00 87.06 99 VAL A O 1
ATOM 776 N N . GLY A 1 100 ? 5.677 -5.675 4.865 1.00 84.38 100 GLY A N 1
ATOM 777 C CA . GLY A 1 100 ? 6.491 -5.451 3.672 1.00 84.38 100 GLY A CA 1
ATOM 778 C C . GLY A 1 100 ? 7.771 -6.292 3.647 1.00 84.38 100 GLY A C 1
ATOM 779 O O . GLY A 1 100 ? 8.090 -6.877 2.613 1.00 84.38 100 GLY A O 1
ATOM 780 N N . PHE A 1 101 ? 8.483 -6.418 4.770 1.00 83.94 101 PHE A N 1
ATOM 781 C CA . PHE A 1 101 ? 9.684 -7.250 4.876 1.00 83.94 101 PHE A CA 1
ATOM 782 C C . PHE A 1 101 ? 9.379 -8.741 4.761 1.00 83.94 101 PHE A C 1
ATOM 784 O O . PHE A 1 101 ? 10.101 -9.434 4.046 1.00 83.94 101 PHE A O 1
ATOM 791 N N . VAL A 1 102 ? 8.310 -9.229 5.395 1.00 84.50 102 VAL A N 1
ATOM 792 C CA . VAL A 1 102 ? 7.881 -10.635 5.291 1.00 84.50 102 VAL A CA 1
ATOM 793 C C . VAL A 1 102 ? 7.629 -11.015 3.832 1.00 84.50 102 VAL A C 1
ATOM 795 O O . VAL A 1 102 ? 8.091 -12.059 3.367 1.00 84.50 102 VAL A O 1
ATOM 798 N N . TRP A 1 103 ? 6.948 -10.153 3.078 1.00 78.62 103 TRP A N 1
ATOM 799 C CA . TRP A 1 103 ? 6.708 -10.386 1.654 1.00 78.62 103 TRP A CA 1
ATOM 800 C C . TRP A 1 103 ? 7.956 -10.150 0.800 1.00 78.62 103 TRP A C 1
ATOM 802 O O . TRP A 1 103 ? 8.190 -10.892 -0.147 1.00 78.62 103 TRP A O 1
ATOM 812 N N . SER A 1 104 ? 8.804 -9.184 1.155 1.00 71.19 104 SER A N 1
ATOM 813 C CA . SER A 1 104 ? 10.069 -8.928 0.458 1.00 71.19 104 SER A CA 1
ATOM 814 C C . SER A 1 104 ? 11.060 -10.083 0.596 1.00 71.19 104 SER A C 1
ATOM 816 O O . SER A 1 104 ? 11.711 -10.444 -0.378 1.00 71.19 104 SER A O 1
ATOM 818 N N . GLN A 1 105 ? 11.154 -10.726 1.760 1.00 61.56 105 GLN A N 1
ATOM 819 C CA . GLN A 1 105 ? 11.978 -11.927 1.926 1.00 61.56 105 GLN A CA 1
ATOM 820 C C . GLN A 1 105 ? 11.474 -13.074 1.045 1.00 61.56 105 GLN A C 1
ATOM 822 O O . GLN A 1 105 ? 12.279 -13.769 0.437 1.00 61.56 105 GLN A O 1
ATOM 827 N N . ARG A 1 106 ? 10.151 -13.211 0.884 1.00 60.31 106 ARG A N 1
ATOM 828 C CA . ARG A 1 106 ? 9.564 -14.165 -0.069 1.00 60.31 106 ARG A CA 1
ATOM 829 C C . ARG A 1 106 ? 9.874 -13.823 -1.531 1.00 60.31 106 ARG A C 1
ATOM 831 O O . ARG A 1 106 ? 9.946 -14.737 -2.335 1.00 60.31 106 ARG A O 1
ATOM 838 N N . LEU A 1 107 ? 10.117 -12.552 -1.869 1.00 55.31 107 LEU A N 1
ATOM 839 C CA . LEU A 1 107 ? 10.552 -12.133 -3.213 1.00 55.31 107 LEU A CA 1
ATOM 840 C C . LEU A 1 107 ? 12.015 -12.500 -3.543 1.00 55.31 107 LEU A C 1
ATOM 842 O O . LEU A 1 107 ? 12.385 -12.432 -4.710 1.00 55.31 107 LEU A O 1
ATOM 846 N N . HIS A 1 108 ? 12.852 -12.844 -2.553 1.00 51.44 108 HIS A N 1
ATOM 847 C CA . HIS A 1 108 ? 14.280 -13.162 -2.749 1.00 51.44 108 HIS A CA 1
ATOM 848 C C . HIS A 1 108 ? 14.604 -14.666 -2.655 1.00 51.44 108 HIS A C 1
ATOM 850 O O . HIS A 1 108 ? 15.773 -15.030 -2.776 1.00 51.44 108 HIS A O 1
ATOM 856 N N . CYS A 1 109 ? 13.612 -15.524 -2.394 1.00 35.69 109 CYS A N 1
ATOM 857 C CA . CYS A 1 109 ? 13.819 -16.952 -2.120 1.00 35.69 109 CYS A CA 1
ATOM 858 C C . CYS A 1 109 ? 13.556 -17.898 -3.308 1.00 35.69 109 CYS A C 1
ATOM 860 O O . CYS A 1 109 ? 13.677 -19.104 -3.110 1.00 35.69 109 CYS A O 1
ATOM 862 N N . ASP A 1 110 ? 13.275 -17.382 -4.507 1.00 37.81 110 ASP A N 1
ATOM 863 C CA . ASP A 1 110 ? 13.126 -18.155 -5.755 1.00 37.81 110 ASP A CA 1
ATOM 864 C C . ASP A 1 110 ? 14.069 -17.615 -6.845 1.00 37.81 110 ASP A C 1
ATOM 866 O O . ASP A 1 110 ? 14.523 -18.418 -7.694 1.00 37.81 110 ASP A O 1
#